Protein AF-A0A660XR73-F1 (afdb_monomer_lite)

Foldseek 3Di:
DDDDDDDDDDDDDPDDDAAAPPPPDPDPDDGDADADPPPRHGDDDPVNVLLVVLCVVCVVQVNNCLSDPANPPPDPLVPDLSCQAQWHWDFDPDDPDTDIDTGHHDDDD

Structure (mmCIF, N/CA/C/O backbone):
data_AF-A0A660XR73-F1
#
_entry.id   AF-A0A660XR73-F1
#
loop_
_atom_site.group_PDB
_atom_site.id
_atom_site.type_symbol
_atom_site.label_atom_id
_atom_site.label_alt_id
_atom_site.label_comp_id
_atom_site.label_asym_id
_atom_site.label_entity_id
_atom_site.label_seq_id
_atom_site.pdbx_PDB_ins_code
_atom_site.Cartn_x
_atom_site.Cartn_y
_atom_site.Cartn_z
_atom_site.occupancy
_atom_site.B_iso_or_equiv
_atom_site.auth_seq_id
_atom_site.auth_comp_id
_atom_site.auth_asym_id
_atom_site.auth_atom_id
_atom_site.pdbx_PDB_model_num
ATOM 1 N N . MET A 1 1 ? -14.813 12.853 -23.802 1.00 45.41 1 MET A N 1
ATOM 2 C CA . MET A 1 1 ? -15.690 12.664 -22.626 1.00 45.41 1 MET A CA 1
ATOM 3 C C . MET A 1 1 ? -15.226 11.376 -21.962 1.00 45.41 1 MET A C 1
ATOM 5 O O . MET A 1 1 ? -15.392 10.325 -22.561 1.00 45.41 1 MET A O 1
ATOM 9 N N . ALA A 1 2 ? -14.481 11.449 -20.856 1.00 53.88 2 ALA A N 1
ATOM 10 C CA . ALA A 1 2 ? -13.931 10.246 -20.229 1.00 53.88 2 ALA A CA 1
ATOM 11 C C . ALA A 1 2 ? -15.073 9.473 -19.553 1.00 53.88 2 ALA A C 1
ATOM 13 O O . ALA A 1 2 ? -15.713 9.990 -18.638 1.00 53.88 2 ALA A O 1
ATOM 14 N N . THR A 1 3 ? -15.369 8.270 -20.041 1.00 73.50 3 THR A N 1
ATOM 15 C CA . THR A 1 3 ? -16.429 7.413 -19.502 1.00 73.50 3 THR A CA 1
ATOM 16 C C . THR A 1 3 ? -15.988 6.874 -18.140 1.00 73.50 3 THR A C 1
ATOM 18 O O . THR A 1 3 ? -15.295 5.866 -18.055 1.00 73.50 3 THR A O 1
ATOM 21 N N . TYR A 1 4 ? -16.340 7.568 -17.057 1.00 75.00 4 TYR A N 1
ATOM 22 C CA . TYR A 1 4 ? -16.102 7.084 -15.698 1.00 75.00 4 TYR A CA 1
ATOM 23 C C . TYR A 1 4 ? -17.105 5.977 -15.354 1.00 75.00 4 TYR A C 1
ATOM 25 O O . TYR A 1 4 ? -18.317 6.194 -15.398 1.00 75.00 4 TYR A O 1
ATOM 33 N N . LYS A 1 5 ? -16.604 4.798 -14.972 1.00 82.62 5 LYS A N 1
ATOM 34 C CA . LYS A 1 5 ? -17.418 3.682 -14.478 1.00 82.62 5 LYS A CA 1
ATOM 35 C C . LYS A 1 5 ? -17.130 3.466 -12.995 1.00 82.62 5 LYS A C 1
ATOM 37 O O . LYS A 1 5 ? -16.034 3.064 -12.615 1.00 82.62 5 LYS A O 1
ATOM 42 N N . ARG A 1 6 ? -18.121 3.739 -12.142 1.00 85.38 6 ARG A N 1
ATOM 43 C CA . ARG A 1 6 ? -18.017 3.503 -10.695 1.00 85.38 6 ARG A CA 1
ATOM 44 C C . ARG A 1 6 ? -18.108 2.003 -10.416 1.00 85.38 6 ARG A C 1
ATOM 46 O O . ARG A 1 6 ? -19.132 1.394 -10.707 1.00 85.38 6 ARG A O 1
ATOM 53 N N . GLN A 1 7 ? -17.069 1.441 -9.810 1.00 86.31 7 GLN A N 1
ATOM 54 C CA . GLN A 1 7 ? -17.024 0.043 -9.374 1.00 86.31 7 GLN A CA 1
ATOM 55 C C . GLN A 1 7 ? -17.125 -0.027 -7.848 1.00 86.31 7 GLN A C 1
ATOM 57 O O . GLN A 1 7 ? -16.534 0.798 -7.150 1.00 86.31 7 GLN A O 1
ATOM 62 N N . HIS A 1 8 ? -17.910 -0.971 -7.325 1.00 90.25 8 HIS A N 1
ATOM 63 C CA . HIS A 1 8 ? -18.046 -1.211 -5.885 1.00 90.25 8 HIS A CA 1
ATOM 64 C C . HIS A 1 8 ? -17.598 -2.626 -5.584 1.00 90.25 8 HIS A C 1
ATOM 66 O O . HIS A 1 8 ? -18.052 -3.570 -6.224 1.00 90.25 8 HIS A O 1
ATOM 72 N N . TYR A 1 9 ? -16.753 -2.755 -4.572 1.00 89.94 9 TYR A N 1
ATOM 73 C CA . TYR A 1 9 ? -16.242 -4.035 -4.115 1.00 89.94 9 TYR A CA 1
ATOM 74 C C . TYR A 1 9 ? -16.567 -4.204 -2.638 1.00 89.94 9 TYR A C 1
ATOM 76 O O . TYR A 1 9 ? -16.426 -3.262 -1.855 1.00 89.94 9 TYR A O 1
ATOM 84 N N . LEU A 1 10 ? -16.978 -5.414 -2.268 1.00 93.94 10 LEU A N 1
ATOM 85 C CA . LEU A 1 10 ? -17.078 -5.846 -0.882 1.00 93.94 10 LEU A CA 1
ATOM 86 C C . LEU A 1 10 ? -15.899 -6.773 -0.598 1.00 93.94 10 LEU A C 1
ATOM 88 O O . LEU A 1 10 ? -15.754 -7.811 -1.238 1.00 93.94 10 LEU A O 1
ATOM 92 N N . LEU A 1 11 ? -15.056 -6.380 0.351 1.00 91.31 11 LEU A N 1
ATOM 93 C CA . LEU A 1 11 ? -13.913 -7.167 0.799 1.00 91.31 11 LEU A CA 1
ATOM 94 C C . LEU A 1 11 ? -14.231 -7.715 2.188 1.00 91.31 11 LEU A C 1
ATOM 96 O O . LEU A 1 11 ? -14.610 -6.955 3.080 1.00 91.31 11 LEU A O 1
ATOM 100 N N . MET A 1 12 ? -14.067 -9.022 2.364 1.0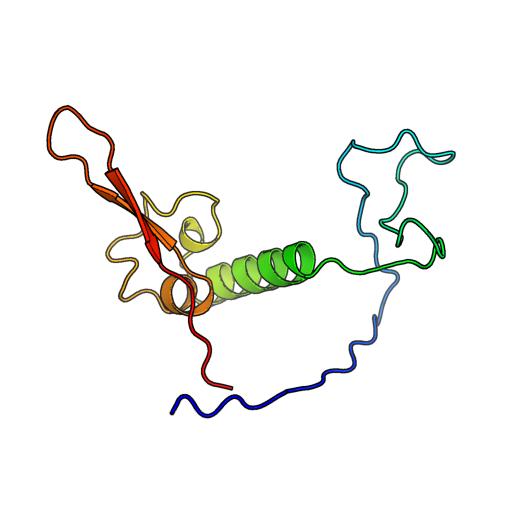0 94.38 12 MET A N 1
ATOM 101 C CA . MET A 1 12 ? -14.228 -9.700 3.646 1.00 94.38 12 MET A CA 1
ATOM 102 C C . MET A 1 12 ? -12.904 -10.352 4.019 1.00 94.38 12 MET A C 1
ATOM 104 O O . MET A 1 12 ? -12.293 -11.046 3.211 1.00 94.38 12 MET A O 1
ATOM 108 N N . THR A 1 13 ? -12.447 -10.103 5.238 1.00 93.12 13 THR A N 1
ATOM 109 C CA . THR A 1 13 ? -11.227 -10.708 5.765 1.00 93.12 13 THR A CA 1
ATOM 110 C C . THR A 1 13 ? -11.516 -12.145 6.189 1.00 93.12 13 THR A C 1
ATOM 112 O O . THR A 1 13 ? -12.444 -12.363 6.967 1.00 93.12 13 THR A O 1
ATOM 115 N N . THR A 1 14 ? -10.733 -13.107 5.701 1.00 95.62 14 THR A N 1
ATOM 116 C CA . THR A 1 14 ? -10.804 -14.515 6.135 1.00 95.62 14 THR A CA 1
ATOM 117 C C . THR A 1 14 ? -10.251 -14.694 7.543 1.00 95.62 14 THR A C 1
ATOM 119 O O . THR A 1 14 ? -10.813 -15.435 8.342 1.00 95.62 14 THR A O 1
ATOM 122 N N . ASP A 1 15 ? -9.195 -13.943 7.852 1.00 96.56 15 ASP A N 1
ATOM 123 C CA . ASP A 1 15 ? -8.462 -13.970 9.111 1.00 96.56 15 ASP A CA 1
ATOM 124 C C . ASP A 1 15 ? -8.427 -12.569 9.742 1.00 96.56 15 ASP A C 1
ATOM 126 O O . ASP A 1 15 ? -8.637 -11.568 9.044 1.00 96.56 15 ASP A O 1
ATOM 130 N N . PRO A 1 16 ? -8.153 -12.444 11.053 1.00 94.56 16 PRO A N 1
ATOM 131 C CA . PRO A 1 16 ? -8.032 -11.144 11.701 1.00 94.56 16 PRO A CA 1
ATOM 132 C C . PRO A 1 16 ? -6.993 -10.248 11.010 1.00 94.56 16 PRO A C 1
ATOM 134 O O . PRO A 1 16 ? -5.818 -10.595 10.908 1.00 94.56 16 PRO A O 1
ATOM 137 N N . VAL A 1 17 ? -7.417 -9.061 10.567 1.00 94.25 17 VAL A N 1
ATOM 138 C CA . VAL A 1 17 ? -6.539 -8.092 9.900 1.00 94.25 17 VAL A CA 1
ATOM 139 C C . VAL A 1 17 ? -5.970 -7.079 10.892 1.00 94.25 17 VAL A C 1
ATOM 141 O O . VAL A 1 17 ? -6.691 -6.504 11.711 1.00 94.25 17 VAL A O 1
ATOM 144 N N . HIS A 1 18 ? -4.670 -6.811 10.785 1.00 93.75 18 HIS A N 1
ATOM 145 C CA . HIS A 1 18 ? -3.987 -5.798 11.581 1.00 93.75 18 HIS A CA 1
ATOM 146 C C . HIS A 1 18 ? -3.371 -4.722 10.682 1.00 93.75 18 HIS A C 1
ATOM 148 O O . HIS A 1 18 ? -2.391 -4.971 9.986 1.00 93.75 18 HIS A O 1
ATOM 154 N N . ILE A 1 19 ? -3.922 -3.507 10.721 1.00 93.88 19 ILE A N 1
ATOM 155 C CA . ILE A 1 19 ? -3.356 -2.341 10.027 1.00 93.88 19 ILE A CA 1
ATOM 156 C C . ILE A 1 19 ? -2.998 -1.292 11.067 1.00 93.88 19 ILE A C 1
ATOM 158 O O . ILE A 1 19 ? -3.892 -0.690 11.662 1.00 93.88 19 ILE A O 1
ATOM 162 N N . GLY A 1 20 ? -1.701 -1.083 11.282 1.00 91.44 20 GLY A N 1
ATOM 163 C CA . GLY A 1 20 ? -1.176 -0.186 12.311 1.00 91.44 20 GLY A CA 1
ATOM 164 C C . GLY A 1 20 ? -1.349 1.302 11.992 1.00 91.44 20 GLY A C 1
ATOM 165 O O . GLY A 1 20 ? -1.401 1.709 10.833 1.00 91.44 20 GLY A O 1
ATOM 166 N N . THR A 1 21 ? -1.394 2.137 13.031 1.00 87.56 21 THR A N 1
ATOM 167 C CA . THR A 1 21 ? -1.577 3.602 12.935 1.00 87.56 21 THR A CA 1
ATOM 168 C C . THR A 1 21 ? -0.354 4.391 12.447 1.00 87.56 21 THR A C 1
ATOM 170 O O . THR A 1 21 ? -0.440 5.611 12.321 1.00 87.56 21 THR A O 1
ATOM 173 N N . GLY A 1 22 ? 0.767 3.724 12.147 1.00 78.94 22 GLY A N 1
ATOM 174 C CA . GLY A 1 22 ? 1.948 4.351 11.540 1.00 78.94 22 GLY A CA 1
ATOM 175 C C . GLY A 1 22 ? 2.694 5.326 12.457 1.00 78.94 22 GLY A C 1
ATOM 176 O O . GLY A 1 22 ? 3.051 6.414 12.023 1.00 78.94 22 GLY A O 1
ATOM 177 N N . GLY A 1 23 ? 2.887 4.975 13.735 1.00 70.69 23 GLY A N 1
ATOM 178 C CA . GLY A 1 23 ? 3.659 5.764 14.715 1.00 70.69 23 GLY A CA 1
ATOM 179 C C . GLY A 1 23 ? 3.004 7.074 15.175 1.00 70.69 23 GLY A C 1
ATOM 180 O O . GLY A 1 23 ? 3.479 7.712 16.106 1.00 70.69 23 GLY A O 1
ATOM 181 N N . TYR A 1 24 ? 1.891 7.469 14.557 1.00 63.09 24 TYR A N 1
ATOM 182 C CA . TYR A 1 24 ? 1.275 8.782 14.747 1.00 63.09 24 TYR A CA 1
ATOM 183 C C . TYR A 1 24 ? 0.400 8.891 16.007 1.00 63.09 24 TYR A C 1
ATOM 185 O O . TYR A 1 24 ? 0.027 9.983 16.428 1.00 63.09 24 TYR A O 1
ATOM 193 N N . ARG A 1 25 ? 0.021 7.760 16.613 1.00 63.53 25 ARG A N 1
ATOM 194 C CA . ARG A 1 25 ? -0.846 7.720 17.795 1.00 63.53 25 ARG A CA 1
ATOM 195 C C . ARG A 1 25 ? -0.211 6.879 18.891 1.00 63.53 25 ARG A C 1
ATOM 197 O O . ARG A 1 25 ? -0.107 5.665 18.744 1.00 63.53 25 ARG A O 1
ATOM 204 N N . LEU A 1 26 ? 0.102 7.521 20.018 1.00 67.69 26 LEU A N 1
ATOM 205 C CA . LEU A 1 26 ? 0.315 6.821 21.280 1.00 67.69 26 LEU A CA 1
ATOM 206 C C . LEU A 1 26 ? -1.045 6.271 21.729 1.00 67.69 26 LEU A C 1
ATOM 208 O O . LEU A 1 26 ? -1.917 6.998 22.212 1.00 67.69 26 LEU A O 1
ATOM 212 N N . GLY A 1 27 ? -1.284 5.005 21.405 1.00 67.81 27 GLY A N 1
ATOM 213 C CA . GLY A 1 27 ? -2.529 4.320 21.713 1.00 67.81 27 GLY A CA 1
ATOM 214 C C . GLY A 1 27 ? -2.607 3.926 23.184 1.00 67.81 27 GLY A C 1
ATOM 215 O O . GLY A 1 27 ? -1.611 3.870 23.891 1.00 67.81 27 GLY A O 1
ATOM 216 N N . ARG A 1 28 ? -3.814 3.565 23.634 1.00 75.00 28 ARG A N 1
ATOM 217 C CA . ARG A 1 28 ? -4.000 2.849 24.912 1.00 75.00 28 ARG A CA 1
ATOM 218 C C . ARG A 1 28 ? -3.394 1.438 24.903 1.00 75.00 28 ARG A C 1
ATOM 220 O O . ARG A 1 28 ? -3.337 0.801 25.944 1.00 75.00 28 ARG A O 1
ATOM 227 N N . VAL A 1 29 ? -3.059 0.939 23.718 1.00 82.31 29 VAL A N 1
ATOM 228 C CA . VAL A 1 29 ? -2.518 -0.392 23.444 1.00 82.31 29 VAL A CA 1
ATOM 229 C C . VAL A 1 29 ? -1.351 -0.191 22.487 1.00 82.31 29 VAL A C 1
ATOM 231 O O . VAL A 1 29 ? -1.470 0.659 21.597 1.00 82.31 29 VAL A O 1
ATOM 234 N N . ASP A 1 30 ? -0.282 -0.968 22.652 1.00 82.12 30 ASP A N 1
ATOM 235 C CA . ASP A 1 30 ? 0.986 -0.795 21.930 1.00 82.12 30 ASP A CA 1
ATOM 236 C C . ASP A 1 30 ? 0.781 -0.758 20.409 1.00 82.12 30 ASP A C 1
ATOM 238 O O . ASP A 1 30 ? 1.013 0.258 19.753 1.00 82.12 30 ASP A O 1
ATOM 242 N N . ASN A 1 31 ? 0.221 -1.833 19.850 1.00 86.38 31 ASN A N 1
ATOM 243 C CA . ASN A 1 31 ? -0.048 -1.951 18.419 1.00 86.38 31 ASN A CA 1
ATOM 244 C C . ASN A 1 31 ? -1.513 -1.621 18.127 1.00 86.38 31 ASN A C 1
ATOM 246 O O . ASN A 1 31 ? -2.366 -2.490 17.945 1.00 86.38 31 ASN A O 1
ATOM 250 N N . SER A 1 32 ? -1.829 -0.328 18.130 1.00 89.31 32 SER A N 1
ATOM 251 C CA . SER A 1 32 ? -3.170 0.151 17.786 1.00 89.31 32 SER A CA 1
ATOM 252 C C . SER A 1 32 ? -3.461 0.055 16.281 1.00 89.31 32 SER A C 1
ATOM 254 O O . SER A 1 32 ? -2.598 0.322 15.444 1.00 89.31 32 SER A O 1
ATOM 256 N N . ILE A 1 33 ? -4.712 -0.274 15.934 1.00 91.94 33 ILE A N 1
ATOM 257 C CA . ILE A 1 33 ? -5.181 -0.319 14.540 1.00 91.94 33 ILE A CA 1
ATOM 258 C C . ILE A 1 33 ? -5.705 1.035 14.045 1.00 91.94 33 ILE A C 1
ATOM 260 O O . ILE A 1 33 ? -6.238 1.833 14.827 1.00 91.94 33 ILE A O 1
ATOM 264 N N . VAL A 1 34 ? -5.620 1.277 12.734 1.00 92.31 34 VAL A N 1
ATOM 265 C CA . VAL A 1 34 ? -6.179 2.470 12.084 1.00 92.31 34 VAL A CA 1
ATOM 266 C C . VAL A 1 34 ? -7.693 2.510 12.250 1.00 92.31 34 VAL A C 1
ATOM 268 O O . VAL A 1 34 ? -8.414 1.555 11.964 1.00 92.31 34 VAL A O 1
ATOM 271 N N . ARG A 1 35 ? -8.183 3.670 12.682 1.00 91.44 35 ARG A N 1
ATOM 272 C CA . ARG A 1 35 ? -9.605 3.960 12.856 1.00 91.44 35 ARG A CA 1
ATOM 273 C C . ARG A 1 35 ? -9.939 5.303 12.234 1.00 91.44 35 ARG A C 1
ATOM 275 O O . ARG A 1 35 ? -9.089 6.195 12.166 1.00 91.44 35 ARG A O 1
ATOM 282 N N . GLU A 1 36 ? -11.170 5.449 11.777 1.00 91.94 36 GLU A N 1
ATOM 283 C CA . GLU A 1 36 ? -11.698 6.753 11.392 1.00 91.94 36 GLU A CA 1
ATOM 284 C C . GLU A 1 36 ? -11.762 7.662 12.646 1.00 91.94 36 GLU A C 1
ATOM 286 O O . GLU A 1 36 ? -12.184 7.199 13.711 1.00 91.94 36 GLU A O 1
ATOM 291 N N . PRO A 1 37 ? -11.232 8.902 12.589 1.00 87.69 37 PRO A N 1
ATOM 292 C CA . PRO A 1 37 ? -11.045 9.739 13.774 1.00 87.69 37 PRO A CA 1
ATOM 293 C C . PRO A 1 37 ? -12.335 10.135 14.506 1.00 87.69 37 PRO A C 1
ATOM 295 O O . PRO A 1 37 ? -12.272 10.245 15.730 1.00 87.69 37 PRO A O 1
ATOM 298 N N . GLY A 1 38 ? -13.469 10.323 13.821 1.00 91.81 38 GLY A N 1
ATOM 299 C CA . GLY A 1 38 ? -14.731 10.723 14.460 1.00 91.81 38 GLY A CA 1
ATOM 300 C C . GLY A 1 38 ? -15.508 9.557 15.085 1.00 91.81 38 GLY A C 1
ATOM 301 O O . GLY A 1 38 ? -15.902 9.592 16.248 1.00 91.81 38 GLY A O 1
ATOM 302 N N . THR A 1 39 ? -15.696 8.490 14.320 1.00 94.81 39 THR A N 1
ATOM 303 C CA . THR A 1 39 ? -16.514 7.311 14.646 1.00 94.81 39 THR A CA 1
ATOM 304 C C . THR A 1 39 ? -15.747 6.240 15.413 1.00 94.81 39 THR A C 1
ATOM 306 O O . THR A 1 39 ? -16.356 5.381 16.047 1.00 94.81 39 THR A O 1
ATOM 309 N N . ARG A 1 40 ? -14.407 6.265 15.374 1.00 89.56 40 ARG A N 1
ATOM 310 C CA . ARG A 1 40 ? -13.517 5.239 15.949 1.00 89.56 40 ARG A CA 1
ATOM 311 C C . ARG A 1 40 ? -13.713 3.836 15.352 1.00 89.56 40 ARG A C 1
ATOM 313 O O . ARG A 1 40 ? -13.197 2.862 15.911 1.00 89.56 40 ARG A O 1
ATOM 320 N N . ILE A 1 41 ? -14.387 3.718 14.209 1.00 94.69 41 ILE A N 1
ATOM 321 C CA . ILE A 1 41 ? -14.567 2.451 13.488 1.00 94.69 41 ILE A CA 1
ATOM 322 C C . ILE A 1 41 ? -13.249 2.076 12.785 1.00 94.69 41 ILE A C 1
ATOM 324 O O . ILE A 1 41 ? -12.603 2.961 12.210 1.00 94.69 41 ILE A O 1
ATOM 328 N N . PRO A 1 42 ? -12.806 0.802 12.840 1.00 92.81 42 PRO A N 1
ATOM 329 C CA . PRO A 1 42 ? -11.647 0.336 12.082 1.00 92.81 42 PRO A CA 1
ATOM 330 C C . PRO A 1 42 ? -11.803 0.611 10.587 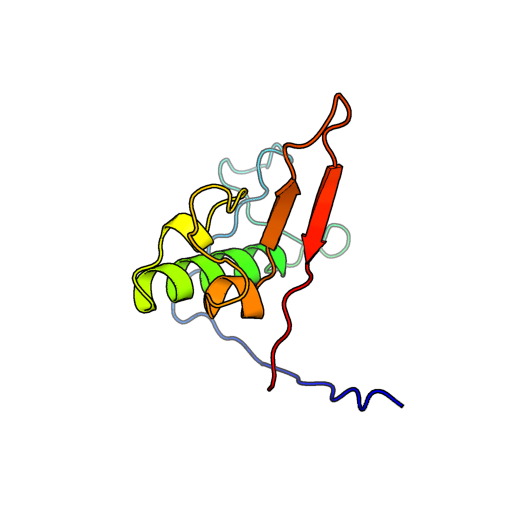1.00 92.81 42 PRO A C 1
ATOM 332 O O . PRO A 1 42 ? -12.867 0.375 10.020 1.00 92.81 42 PRO A O 1
ATOM 335 N N . LYS A 1 43 ? -10.739 1.092 9.941 1.00 92.94 43 LYS A N 1
ATOM 336 C CA . LYS A 1 43 ? -10.731 1.311 8.489 1.00 92.94 43 LYS A CA 1
ATOM 337 C C . LYS A 1 43 ? -9.479 0.731 7.854 1.00 92.94 43 LYS A C 1
ATOM 339 O O . LYS A 1 43 ? -8.410 0.748 8.459 1.00 92.94 43 LYS A O 1
ATOM 344 N N . ILE A 1 44 ? -9.618 0.298 6.606 1.00 94.00 44 ILE A N 1
ATOM 345 C CA . ILE A 1 44 ? -8.509 -0.098 5.739 1.00 94.00 44 ILE A CA 1
ATOM 346 C C . ILE A 1 44 ? -8.183 1.097 4.833 1.00 94.00 44 ILE A C 1
ATOM 348 O O . ILE A 1 44 ? -9.014 1.465 4.002 1.00 94.00 44 ILE A O 1
ATOM 352 N N . PRO A 1 45 ? -7.022 1.757 4.992 1.00 93.44 45 PRO A N 1
ATOM 353 C CA . PRO A 1 45 ? -6.620 2.834 4.098 1.00 93.44 45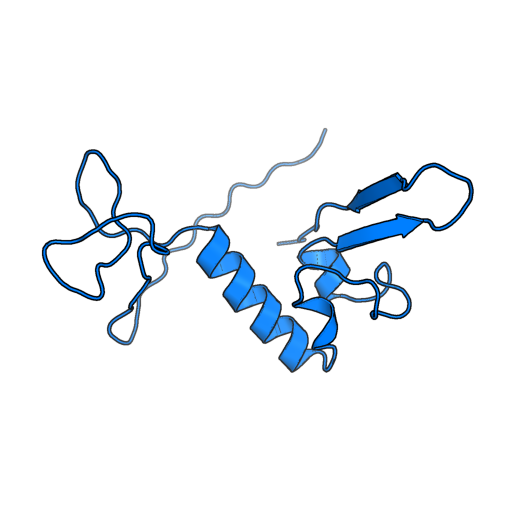 PRO A CA 1
ATOM 354 C C . PRO A 1 45 ? -6.415 2.325 2.669 1.00 93.44 45 PRO A C 1
ATOM 356 O O . PRO A 1 45 ? -5.820 1.268 2.458 1.00 93.44 45 PRO A O 1
ATOM 359 N N . GLY A 1 46 ? -6.822 3.124 1.679 1.00 92.12 46 GLY A N 1
ATOM 360 C CA . GLY A 1 46 ? -6.569 2.812 0.269 1.00 92.12 46 GLY A CA 1
ATOM 361 C C . GLY A 1 46 ? -5.077 2.685 -0.051 1.00 92.12 46 GLY A C 1
ATOM 362 O O . GLY A 1 46 ? -4.699 1.868 -0.879 1.00 92.12 46 GLY A O 1
ATOM 363 N N . THR A 1 47 ? -4.216 3.415 0.664 1.00 91.88 47 THR A N 1
ATOM 364 C CA . THR A 1 47 ? -2.754 3.313 0.540 1.00 91.88 47 THR A CA 1
ATOM 365 C C . THR A 1 47 ? -2.215 1.958 0.995 1.00 91.88 47 THR A C 1
ATOM 367 O O . THR A 1 47 ? -1.320 1.420 0.349 1.00 91.88 47 THR A O 1
ATOM 370 N N . SER A 1 48 ? -2.779 1.370 2.056 1.00 93.31 48 SER A N 1
ATOM 371 C CA . SER A 1 48 ? -2.410 0.026 2.518 1.00 93.31 48 SER A CA 1
ATOM 372 C C . SER A 1 48 ? -2.789 -1.032 1.484 1.00 93.31 48 SER A C 1
ATOM 374 O O . SER A 1 48 ? -1.978 -1.898 1.168 1.00 93.31 48 SER A O 1
ATOM 376 N N . LEU A 1 49 ? -3.994 -0.924 0.914 1.00 92.62 49 LEU A N 1
ATOM 377 C CA . LEU A 1 49 ? -4.461 -1.835 -0.132 1.00 92.62 49 LEU A CA 1
ATOM 378 C C . LEU A 1 49 ? -3.636 -1.687 -1.418 1.00 92.62 49 LEU A C 1
ATOM 380 O O . LEU A 1 49 ? -3.200 -2.681 -1.989 1.00 92.62 49 LEU A O 1
ATOM 384 N N . HIS A 1 50 ? -3.369 -0.447 -1.835 1.00 92.44 50 HIS A N 1
ATOM 385 C CA . HIS A 1 50 ? -2.556 -0.137 -3.008 1.00 92.44 50 HIS A CA 1
ATOM 386 C C . HIS A 1 50 ? -1.132 -0.689 -2.873 1.00 92.44 50 HIS A C 1
ATOM 388 O O . HIS A 1 50 ? -0.648 -1.344 -3.790 1.00 92.44 50 HIS A O 1
ATOM 394 N N . GLY A 1 51 ? -0.474 -0.477 -1.728 1.00 92.75 51 GLY A N 1
ATOM 395 C CA . GLY A 1 51 ?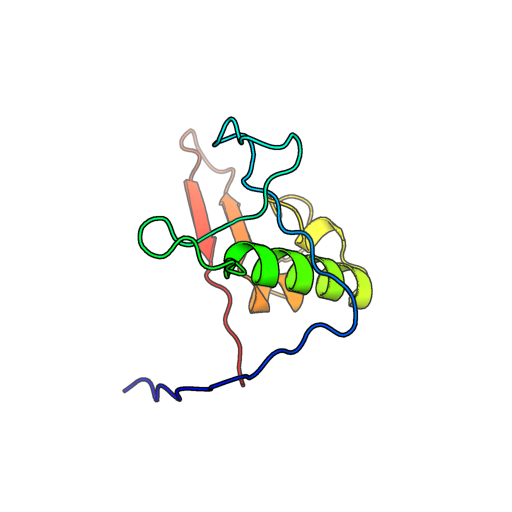 0.877 -0.985 -1.483 1.00 92.75 51 GLY A CA 1
ATOM 396 C C . GLY A 1 51 ? 0.940 -2.512 -1.468 1.00 92.75 51 GLY A C 1
ATOM 397 O O . GLY A 1 51 ? 1.796 -3.091 -2.130 1.00 92.75 51 GLY A O 1
ATOM 398 N N . ALA A 1 52 ? 0.004 -3.171 -0.778 1.00 94.25 52 ALA A N 1
ATOM 399 C CA . ALA A 1 52 ? -0.055 -4.632 -0.740 1.00 94.25 52 ALA A CA 1
ATOM 400 C C . ALA A 1 52 ? -0.290 -5.236 -2.136 1.00 94.25 52 ALA A C 1
ATOM 402 O O . ALA A 1 52 ? 0.429 -6.151 -2.539 1.00 94.25 52 ALA A O 1
ATOM 403 N N . ALA A 1 53 ? -1.242 -4.687 -2.899 1.00 94.00 53 ALA A N 1
ATOM 404 C CA . ALA A 1 53 ? -1.522 -5.128 -4.264 1.00 94.00 53 ALA A CA 1
ATOM 405 C C . ALA A 1 53 ? -0.323 -4.908 -5.199 1.00 94.00 53 ALA A C 1
ATOM 407 O O . ALA A 1 53 ? 0.014 -5.795 -5.983 1.00 94.00 53 ALA A O 1
ATOM 408 N N . ARG A 1 54 ? 0.355 -3.759 -5.085 1.00 94.50 54 ARG A N 1
ATOM 409 C CA . ARG A 1 54 ? 1.550 -3.436 -5.872 1.00 94.50 54 ARG A CA 1
ATOM 410 C C . ARG A 1 54 ? 2.694 -4.402 -5.596 1.00 94.50 54 ARG A C 1
ATOM 412 O O . ARG A 1 54 ? 3.287 -4.911 -6.541 1.00 94.50 54 ARG A O 1
ATOM 419 N N . SER A 1 55 ? 2.989 -4.667 -4.326 1.00 95.12 55 SER A N 1
ATOM 420 C CA . SER A 1 55 ? 4.054 -5.595 -3.932 1.00 95.12 55 SER A CA 1
ATOM 421 C C . SER A 1 55 ? 3.771 -7.016 -4.406 1.00 95.12 55 SER A C 1
ATOM 423 O O . SER A 1 55 ? 4.663 -7.670 -4.939 1.00 95.12 55 SER A O 1
ATOM 425 N N . TYR A 1 56 ? 2.523 -7.473 -4.275 1.00 95.62 56 TYR A N 1
ATOM 426 C CA . TYR A 1 56 ? 2.121 -8.783 -4.777 1.00 95.62 56 TYR A CA 1
ATOM 427 C C . TYR A 1 56 ? 2.265 -8.878 -6.302 1.00 95.62 56 TYR A C 1
ATOM 429 O O . TYR A 1 56 ? 2.861 -9.827 -6.805 1.00 95.62 56 TYR A O 1
ATOM 437 N N . ALA A 1 57 ? 1.793 -7.870 -7.043 1.00 95.00 57 ALA A N 1
ATOM 438 C CA . ALA A 1 57 ? 1.944 -7.824 -8.494 1.00 95.00 57 ALA A CA 1
ATOM 439 C C . ALA A 1 57 ? 3.424 -7.792 -8.913 1.00 95.00 57 ALA A C 1
ATOM 441 O O . ALA A 1 57 ? 3.826 -8.548 -9.787 1.00 95.00 57 ALA A O 1
ATOM 442 N N . ALA A 1 58 ? 4.253 -6.975 -8.262 1.00 94.62 58 ALA A N 1
ATOM 443 C CA . ALA A 1 58 ? 5.694 -6.919 -8.512 1.00 94.62 58 ALA A CA 1
ATOM 444 C C . ALA A 1 58 ? 6.380 -8.276 -8.317 1.00 94.62 58 ALA A C 1
ATOM 446 O O . ALA A 1 58 ? 7.261 -8.625 -9.098 1.00 94.62 58 ALA A O 1
ATOM 447 N N . GLN A 1 59 ? 5.962 -9.044 -7.310 1.00 95.38 59 GLN A N 1
ATOM 448 C CA . GLN A 1 59 ? 6.474 -10.390 -7.083 1.00 95.38 59 GLN A CA 1
ATOM 449 C C . GLN A 1 59 ? 5.988 -11.377 -8.152 1.00 95.38 59 GLN A C 1
ATOM 451 O O . GLN A 1 59 ? 6.780 -12.178 -8.635 1.00 95.38 59 GLN A O 1
ATOM 456 N N . LEU A 1 60 ? 4.716 -11.292 -8.551 1.00 95.25 60 LEU A N 1
ATOM 457 C CA . LEU A 1 60 ? 4.130 -12.146 -9.587 1.00 95.25 60 LEU A CA 1
ATOM 458 C C . LEU A 1 60 ? 4.755 -11.917 -10.973 1.00 95.25 60 LEU A C 1
ATOM 460 O O . LEU A 1 60 ? 4.960 -12.872 -11.710 1.00 95.25 60 LEU A O 1
ATOM 464 N N . TYR A 1 61 ? 5.052 -10.663 -11.321 1.00 92.44 61 TYR A N 1
ATOM 465 C CA . TYR A 1 61 ? 5.686 -10.286 -12.590 1.00 92.44 61 TYR A CA 1
ATOM 466 C C . TYR A 1 61 ? 7.222 -10.323 -12.536 1.00 92.44 61 TYR A C 1
ATOM 468 O O . TYR A 1 61 ? 7.862 -9.861 -13.473 1.00 92.44 61 TYR A O 1
ATOM 476 N N . GLU A 1 62 ? 7.815 -10.839 -11.452 1.00 93.06 62 GLU A N 1
ATOM 477 C CA . GLU A 1 62 ? 9.271 -10.958 -11.270 1.00 93.06 62 GLU A CA 1
ATOM 478 C C . GLU A 1 62 ? 10.032 -9.620 -11.380 1.00 93.06 62 GLU A C 1
ATOM 480 O O . GLU A 1 62 ? 11.216 -9.570 -11.706 1.00 93.06 62 GLU A O 1
ATOM 485 N N . THR A 1 63 ? 9.370 -8.507 -11.044 1.00 91.31 63 THR A N 1
ATOM 486 C CA . THR A 1 63 ? 9.957 -7.158 -11.041 1.00 91.31 63 THR A CA 1
ATOM 487 C C . THR A 1 63 ? 9.847 -6.509 -9.656 1.00 91.31 63 THR A C 1
ATOM 489 O O . THR A 1 63 ? 9.107 -5.533 -9.490 1.00 91.31 63 THR A O 1
ATOM 492 N N . PRO A 1 64 ? 10.565 -7.014 -8.632 1.00 90.06 64 PRO A N 1
ATOM 493 C CA . PRO A 1 64 ? 10.443 -6.534 -7.249 1.00 90.06 64 PRO A CA 1
ATOM 494 C C . PRO A 1 64 ? 10.802 -5.049 -7.092 1.00 90.06 64 PRO A C 1
ATOM 496 O O . PRO A 1 64 ? 10.269 -4.352 -6.231 1.00 90.06 64 PRO A O 1
ATOM 499 N N . GLU A 1 65 ? 11.660 -4.535 -7.970 1.00 90.00 65 GLU A N 1
ATOM 500 C CA . GLU A 1 65 ? 12.093 -3.136 -8.014 1.00 90.00 65 GLU A CA 1
ATOM 501 C C . GLU A 1 65 ? 10.932 -2.162 -8.280 1.00 90.00 65 GLU A C 1
ATOM 503 O O . GLU A 1 65 ? 10.970 -1.016 -7.834 1.00 90.00 65 GLU A O 1
ATOM 508 N N . ALA A 1 66 ? 9.859 -2.622 -8.934 1.00 89.88 66 ALA A N 1
ATOM 509 C CA . ALA A 1 66 ? 8.677 -1.813 -9.231 1.00 89.88 66 ALA A CA 1
ATOM 510 C C . ALA A 1 66 ? 7.781 -1.546 -8.003 1.00 89.88 66 ALA A C 1
ATOM 512 O O . ALA A 1 66 ? 6.906 -0.674 -8.065 1.00 89.88 66 ALA A O 1
ATOM 513 N N . ALA A 1 67 ? 7.978 -2.268 -6.892 1.00 89.75 67 ALA A N 1
ATOM 514 C CA . ALA A 1 67 ? 7.225 -2.085 -5.646 1.00 89.75 67 ALA A CA 1
ATOM 515 C C . ALA A 1 67 ? 7.783 -0.974 -4.740 1.00 89.75 67 ALA A C 1
ATOM 517 O O . ALA A 1 67 ? 7.099 -0.538 -3.813 1.00 89.75 67 ALA A O 1
ATOM 518 N N . GLY A 1 68 ? 9.019 -0.528 -4.985 1.00 84.81 68 GLY A N 1
ATOM 519 C CA . GLY A 1 68 ? 9.696 0.475 -4.166 1.00 84.81 68 GLY A CA 1
ATOM 520 C C . GLY A 1 68 ? 9.088 1.876 -4.276 1.00 84.81 68 GLY A C 1
ATOM 521 O O . GLY A 1 68 ? 8.292 2.165 -5.168 1.00 84.81 68 GLY A O 1
ATOM 522 N N . GLN A 1 69 ? 9.499 2.773 -3.371 1.00 80.31 69 GLN A N 1
ATOM 523 C CA . GLN A 1 69 ? 9.124 4.194 -3.425 1.00 80.31 69 GLN A CA 1
ATOM 524 C C . GLN A 1 69 ? 9.704 4.900 -4.655 1.00 80.31 69 GLN A C 1
ATOM 526 O O . GLN A 1 69 ? 9.053 5.778 -5.217 1.00 80.31 69 GLN A O 1
ATOM 531 N N . SER A 1 70 ? 10.907 4.505 -5.079 1.00 79.94 70 SER A N 1
ATOM 532 C CA . SER A 1 70 ? 11.509 4.960 -6.325 1.00 79.94 70 SER A CA 1
ATOM 533 C C . SER A 1 70 ? 11.679 3.805 -7.302 1.00 79.94 70 SER A C 1
ATOM 535 O O . SER A 1 70 ? 11.949 2.671 -6.907 1.00 79.94 70 SER A O 1
ATOM 537 N N . GLN A 1 71 ? 11.498 4.103 -8.587 1.00 83.31 71 GLN A N 1
ATOM 538 C CA . GLN A 1 71 ? 11.602 3.135 -9.680 1.00 83.31 71 GLN A CA 1
ATOM 539 C C . GLN A 1 71 ? 12.875 3.369 -10.505 1.00 83.31 71 GLN A C 1
ATOM 541 O O . GLN A 1 71 ? 12.925 3.027 -11.679 1.00 83.31 71 GLN A O 1
ATOM 546 N N . ASP A 1 72 ? 13.920 3.930 -9.882 1.00 81.06 72 ASP A N 1
ATOM 547 C CA . ASP A 1 72 ? 15.177 4.292 -10.557 1.00 81.06 72 ASP A CA 1
ATOM 548 C C . ASP A 1 72 ? 15.914 3.062 -11.127 1.00 81.06 72 ASP A C 1
ATOM 550 O O . ASP A 1 72 ? 16.708 3.184 -12.054 1.00 81.06 72 ASP A O 1
ATOM 554 N N . LYS A 1 73 ? 15.649 1.874 -10.565 1.00 83.31 73 LYS A N 1
ATOM 555 C CA . LYS A 1 73 ? 16.270 0.600 -10.962 1.00 83.31 73 LYS A CA 1
ATOM 556 C C . LYS A 1 73 ? 15.494 -0.153 -12.044 1.00 83.31 73 LYS A C 1
ATOM 558 O O . LYS A 1 73 ? 16.045 -1.057 -12.657 1.00 83.31 73 LYS A O 1
ATOM 563 N N . VAL A 1 74 ? 14.243 0.232 -12.307 1.00 84.62 74 VAL A N 1
ATOM 564 C CA . VAL A 1 74 ? 13.400 -0.455 -13.288 1.00 84.62 74 VAL A CA 1
ATOM 565 C C . VAL A 1 74 ? 13.825 -0.033 -14.693 1.00 84.62 74 VAL A C 1
ATOM 567 O O . VAL A 1 74 ? 13.633 1.117 -15.088 1.00 84.62 74 VAL A O 1
ATOM 570 N N . ALA A 1 75 ? 14.372 -0.970 -15.468 1.00 76.88 75 ALA A N 1
ATOM 571 C CA . ALA A 1 75 ? 14.654 -0.753 -16.882 1.00 76.88 75 ALA A CA 1
ATOM 572 C C . ALA A 1 75 ? 13.325 -0.598 -17.648 1.00 76.88 75 ALA A C 1
ATOM 574 O O . ALA A 1 75 ? 12.534 -1.534 -17.713 1.00 76.88 75 ALA A O 1
ATOM 575 N N . ASN A 1 76 ? 13.073 0.592 -18.200 1.00 84.19 76 ASN A N 1
ATOM 576 C CA . ASN A 1 76 ? 11.849 0.962 -18.933 1.00 84.19 76 ASN A CA 1
ATOM 577 C C . ASN A 1 76 ? 10.551 0.819 -18.104 1.00 84.19 76 ASN A C 1
ATOM 579 O O . ASN A 1 76 ? 9.737 -0.080 -18.345 1.00 84.19 76 ASN A O 1
ATOM 583 N N . PRO A 1 77 ? 10.309 1.714 -17.124 1.00 85.81 77 PRO A N 1
ATOM 584 C CA . PRO A 1 77 ? 9.111 1.663 -16.281 1.00 85.81 77 PRO A CA 1
ATOM 585 C C . PRO A 1 77 ? 7.802 1.833 -17.070 1.00 85.81 77 PRO A C 1
ATOM 587 O O . PRO A 1 77 ? 6.751 1.401 -16.614 1.00 85.81 77 PRO A O 1
ATOM 590 N N . ASP A 1 78 ? 7.860 2.421 -18.260 1.00 84.81 78 ASP A N 1
ATOM 591 C CA . ASP A 1 78 ? 6.760 2.571 -19.211 1.00 84.81 78 ASP A CA 1
ATOM 592 C C . ASP A 1 78 ? 6.274 1.240 -19.811 1.00 84.81 78 ASP A C 1
ATOM 594 O O . ASP A 1 78 ? 5.095 1.115 -20.135 1.00 84.81 78 ASP A O 1
ATOM 598 N N . GLN A 1 79 ? 7.150 0.237 -19.919 1.00 87.56 79 GLN A N 1
ATOM 599 C CA . GLN A 1 79 ? 6.806 -1.095 -20.437 1.00 87.56 79 GLN A CA 1
ATOM 600 C C . GLN A 1 79 ? 6.486 -2.099 -19.324 1.00 87.56 79 GLN A C 1
ATOM 602 O O . GLN A 1 79 ? 5.951 -3.176 -19.588 1.00 87.56 79 GLN A O 1
ATOM 607 N N . ASN A 1 80 ? 6.800 -1.763 -18.072 1.00 90.25 80 ASN A N 1
ATOM 608 C CA . ASN A 1 80 ? 6.530 -2.631 -16.938 1.00 90.25 80 ASN A CA 1
ATOM 609 C C . ASN A 1 80 ? 5.029 -2.575 -16.565 1.00 90.25 80 ASN A C 1
ATOM 611 O O . ASN A 1 80 ? 4.527 -1.499 -16.219 1.00 90.25 80 ASN A O 1
ATOM 615 N N . PRO A 1 81 ? 4.307 -3.714 -16.552 1.00 91.12 81 PRO A N 1
ATOM 616 C CA . PRO A 1 81 ? 2.867 -3.734 -16.284 1.00 91.12 81 PRO A CA 1
ATOM 617 C C . PRO A 1 81 ? 2.513 -3.236 -14.876 1.00 91.12 81 PRO A C 1
ATOM 619 O O . PRO A 1 81 ? 1.471 -2.609 -14.683 1.00 91.12 81 PRO A O 1
ATOM 622 N N . VAL A 1 82 ? 3.382 -3.450 -13.888 1.00 92.38 82 VAL A N 1
ATOM 623 C CA . VAL A 1 82 ? 3.192 -2.976 -12.511 1.00 92.38 82 VAL A CA 1
ATOM 624 C C . VAL A 1 82 ? 3.364 -1.460 -12.443 1.00 92.38 82 VAL A C 1
ATOM 626 O O . VAL A 1 82 ? 2.510 -0.771 -11.889 1.00 92.38 82 VAL A O 1
ATOM 629 N N . CYS A 1 83 ? 4.411 -0.907 -13.053 1.00 91.88 83 CYS A N 1
ATOM 630 C CA . CYS A 1 83 ? 4.608 0.546 -13.112 1.00 91.88 83 CYS A CA 1
ATOM 631 C C . CYS A 1 83 ? 3.492 1.248 -13.898 1.00 91.88 83 CYS A C 1
ATOM 633 O O . CYS A 1 83 ? 3.014 2.294 -13.462 1.00 91.88 83 CYS A O 1
ATOM 635 N N . TYR A 1 84 ? 3.021 0.657 -14.997 1.00 90.69 84 TYR A N 1
ATOM 636 C CA . TYR A 1 84 ? 1.876 1.162 -15.757 1.00 90.69 84 TYR A CA 1
ATOM 637 C C . TYR A 1 84 ? 0.584 1.186 -14.923 1.00 90.69 84 TYR A C 1
ATOM 639 O O . TYR A 1 84 ? -0.161 2.165 -14.946 1.00 90.69 84 TYR A O 1
ATOM 647 N N . THR A 1 85 ? 0.339 0.137 -14.135 1.00 91.00 85 THR A N 1
ATOM 648 C CA . THR A 1 85 ? -0.894 -0.016 -13.344 1.00 91.00 85 THR A CA 1
ATOM 649 C C . THR A 1 85 ? -0.897 0.857 -12.086 1.00 91.00 85 THR A C 1
ATOM 651 O O . THR A 1 85 ? -1.903 1.487 -11.761 1.00 91.00 85 THR A O 1
ATOM 654 N N . PHE A 1 86 ? 0.226 0.914 -11.363 1.00 91.62 86 PHE A N 1
ATOM 655 C CA . PHE A 1 86 ? 0.334 1.581 -10.057 1.00 91.62 86 PHE A CA 1
ATOM 656 C C . PHE A 1 86 ? 0.987 2.972 -10.120 1.00 91.62 86 PHE A C 1
ATOM 658 O O . PHE A 1 86 ? 0.951 3.709 -9.134 1.00 91.62 86 PHE A O 1
ATOM 665 N N . GLY A 1 87 ? 1.552 3.353 -11.266 1.00 91.44 87 GLY A N 1
ATOM 666 C CA . GLY A 1 87 ? 2.254 4.619 -11.474 1.00 91.44 87 GLY A CA 1
ATOM 667 C C . GLY A 1 87 ? 3.716 4.570 -11.040 1.00 91.44 87 GLY A C 1
ATOM 668 O O . GLY A 1 87 ? 4.127 3.728 -10.236 1.00 91.44 87 GLY A O 1
ATOM 669 N N . TYR A 1 88 ? 4.523 5.486 -11.563 1.00 91.00 88 TYR A N 1
ATOM 670 C CA . TYR A 1 88 ? 5.959 5.557 -11.289 1.00 91.00 88 TYR A CA 1
ATOM 671 C C . TYR A 1 88 ? 6.467 6.996 -11.360 1.00 91.00 88 TYR A C 1
ATOM 673 O O . TYR A 1 88 ? 5.840 7.874 -11.956 1.00 91.00 88 TYR A O 1
ATOM 681 N N . ILE A 1 89 ? 7.623 7.242 -10.752 1.00 88.25 89 ILE A N 1
ATOM 682 C CA . ILE A 1 89 ? 8.310 8.531 -10.808 1.00 88.25 89 ILE A CA 1
ATOM 683 C C . ILE A 1 89 ? 9.555 8.365 -11.673 1.00 88.25 89 ILE A C 1
ATOM 685 O O . ILE A 1 89 ? 10.393 7.507 -11.404 1.00 88.25 89 ILE A O 1
ATOM 689 N N . LYS A 1 90 ? 9.686 9.202 -12.704 1.00 84.31 90 LYS A N 1
ATOM 690 C CA . LYS A 1 90 ? 10.877 9.280 -13.552 1.00 84.31 90 LYS A CA 1
ATOM 691 C C . LYS A 1 90 ? 11.671 10.526 -13.183 1.00 84.31 90 LYS A C 1
ATOM 693 O O . LYS A 1 90 ? 11.187 11.645 -13.359 1.00 84.31 90 LYS A O 1
ATOM 698 N N . ARG A 1 91 ? 12.887 10.337 -12.679 1.00 80.38 91 ARG A N 1
ATOM 699 C CA . ARG A 1 91 ? 13.847 11.427 -12.475 1.00 80.38 91 ARG A CA 1
ATOM 700 C C . ARG A 1 91 ? 14.713 11.546 -13.723 1.00 80.38 91 ARG A C 1
ATOM 702 O O . ARG A 1 91 ? 15.367 10.579 -14.102 1.00 80.38 91 ARG A O 1
ATOM 709 N N . ASN A 1 92 ? 14.699 12.704 -14.376 1.00 69.19 92 ASN A N 1
ATOM 710 C CA . ASN A 1 92 ? 15.614 12.975 -15.483 1.00 69.19 92 ASN A CA 1
ATOM 711 C C . ASN A 1 92 ? 16.876 13.634 -14.914 1.00 69.19 92 ASN A C 1
ATOM 713 O O . ASN A 1 92 ? 16.811 14.757 -14.421 1.00 69.19 92 ASN A O 1
AT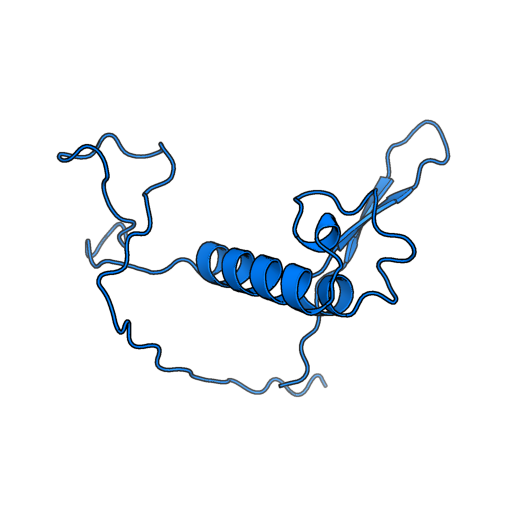OM 717 N N . GLN A 1 93 ? 18.017 12.948 -14.988 1.00 58.34 93 GLN A N 1
ATOM 718 C CA . GLN A 1 93 ? 19.326 13.544 -14.709 1.00 58.34 93 GLN A CA 1
ATOM 719 C C . GLN A 1 93 ? 19.819 14.254 -15.975 1.00 58.34 93 GLN A C 1
ATOM 721 O O . GLN A 1 93 ? 20.436 13.641 -16.842 1.00 58.34 93 GLN A O 1
ATOM 726 N N . GLY A 1 94 ? 19.488 15.536 -16.123 1.00 49.12 94 GLY A N 1
ATOM 727 C CA . GLY A 1 94 ? 19.937 16.354 -17.249 1.00 49.12 94 GLY A CA 1
ATOM 728 C C . GLY A 1 94 ? 19.880 17.843 -16.919 1.00 49.12 94 GLY A C 1
ATOM 729 O O . GLY A 1 94 ? 18.826 18.455 -17.072 1.00 49.12 94 GLY A O 1
ATOM 730 N N . GLY A 1 95 ? 21.022 18.401 -16.499 1.00 48.78 95 GLY A N 1
ATOM 731 C CA . GLY A 1 95 ? 21.199 19.803 -16.086 1.00 48.78 95 GLY A CA 1
ATOM 732 C C . GLY A 1 95 ? 20.954 20.040 -14.590 1.00 48.78 95 GLY A C 1
ATOM 733 O O . GLY A 1 95 ? 20.302 19.222 -13.951 1.00 48.78 95 GLY A O 1
ATOM 734 N N . ASP A 1 96 ? 21.473 21.151 -14.051 1.00 55.25 96 ASP A N 1
ATOM 735 C CA . ASP A 1 96 ? 21.523 21.547 -12.621 1.00 55.25 96 ASP A CA 1
ATOM 736 C C . ASP A 1 96 ? 20.162 21.626 -11.871 1.00 55.25 96 ASP A C 1
ATOM 738 O O . ASP A 1 96 ? 20.100 22.057 -10.721 1.00 55.25 96 ASP A O 1
ATOM 742 N N . GLU A 1 97 ? 19.062 21.178 -12.483 1.00 59.06 97 GLU A N 1
ATOM 743 C CA . GLU A 1 97 ? 17.728 21.077 -11.888 1.00 59.06 97 GLU A CA 1
ATOM 744 C C . GLU A 1 97 ? 17.237 19.617 -11.905 1.00 59.06 97 GLU A C 1
ATOM 746 O O . GLU A 1 97 ? 16.899 19.069 -12.957 1.00 59.06 97 GLU A O 1
ATOM 751 N N . GLU A 1 98 ? 17.116 18.990 -10.729 1.00 62.12 98 GLU A N 1
ATOM 752 C CA . GLU A 1 98 ? 16.453 17.687 -10.581 1.00 62.12 98 GLU A CA 1
ATOM 753 C C . GLU A 1 98 ? 14.954 17.807 -10.916 1.00 62.12 98 GLU A C 1
ATOM 755 O O . GLU A 1 98 ? 14.123 18.166 -10.078 1.00 62.12 98 GLU A O 1
ATOM 760 N N . LYS A 1 99 ? 14.574 17.488 -12.159 1.00 71.50 99 LYS A N 1
ATOM 761 C CA . LYS A 1 99 ? 13.164 17.393 -12.568 1.00 71.50 99 LYS A CA 1
ATOM 762 C C . LYS A 1 99 ? 12.657 15.963 -12.406 1.00 71.50 99 LYS A C 1
ATOM 764 O O . LYS A 1 99 ? 13.019 15.057 -13.161 1.00 71.50 99 LYS A O 1
ATOM 769 N N . ALA A 1 100 ? 11.772 15.773 -11.430 1.00 80.12 100 ALA A N 1
ATOM 770 C CA . ALA A 1 100 ? 11.007 14.545 -11.249 1.00 80.12 100 ALA A CA 1
ATOM 771 C C . ALA A 1 100 ? 9.641 14.670 -11.939 1.00 80.12 100 ALA A C 1
ATOM 773 O O . ALA A 1 100 ? 8.852 15.557 -11.619 1.00 80.12 100 ALA A O 1
ATOM 774 N N . THR A 1 101 ? 9.351 13.768 -12.875 1.00 85.25 101 THR A N 1
ATOM 775 C CA . THR A 1 101 ? 8.027 13.653 -13.504 1.00 85.25 101 THR A CA 1
ATOM 776 C C . THR A 1 101 ? 7.306 12.451 -12.908 1.00 85.25 101 THR A C 1
ATOM 778 O O . THR A 1 101 ? 7.821 11.334 -12.951 1.00 85.25 101 THR A O 1
ATOM 781 N N . ALA A 1 102 ? 6.125 12.670 -12.334 1.00 87.06 102 ALA A N 1
ATOM 782 C CA . ALA A 1 102 ? 5.291 11.605 -11.789 1.00 87.06 102 ALA A CA 1
ATOM 783 C C . ALA A 1 102 ? 4.241 11.174 -12.818 1.00 87.06 102 ALA A C 1
ATOM 785 O O . ALA A 1 102 ? 3.517 12.009 -13.362 1.00 87.06 102 ALA A O 1
ATOM 786 N N . TYR A 1 103 ? 4.141 9.870 -13.054 1.00 88.62 103 TYR A N 1
ATOM 787 C CA . TYR A 1 103 ? 3.145 9.264 -13.926 1.00 88.62 103 TYR A CA 1
ATOM 788 C C . TYR A 1 103 ? 2.114 8.535 -13.071 1.00 88.62 103 TYR A C 1
ATOM 790 O O . TYR A 1 103 ? 2.456 7.663 -12.269 1.00 88.62 103 TYR A O 1
ATOM 798 N N . SER A 1 104 ? 0.843 8.904 -13.235 1.00 87.75 104 SER A N 1
ATOM 799 C CA . SER A 1 104 ? -0.257 8.185 -12.596 1.00 87.75 104 SER A CA 1
ATOM 800 C C . SER A 1 104 ? -0.423 6.821 -13.247 1.00 87.75 104 SER A C 1
ATOM 802 O O . SER A 1 104 ? -0.417 6.714 -14.472 1.00 87.75 104 SER A O 1
ATOM 804 N N . GLY A 1 105 ? -0.638 5.800 -12.422 1.00 85.25 105 GLY A N 1
ATOM 805 C CA . GLY A 1 105 ? -1.054 4.498 -12.912 1.00 85.25 105 GLY A CA 1
ATOM 806 C C . GLY A 1 105 ? -2.438 4.564 -13.550 1.00 85.25 105 GLY A C 1
ATOM 807 O O . GLY A 1 105 ? -3.265 5.405 -13.175 1.00 85.25 105 GLY A O 1
ATOM 808 N N . VAL A 1 106 ? -2.681 3.682 -14.512 1.00 81.19 106 VAL A N 1
ATOM 809 C CA . VAL A 1 106 ? -3.983 3.511 -15.157 1.00 81.19 106 VAL A CA 1
ATOM 810 C C . VAL A 1 106 ? -4.392 2.048 -15.092 1.00 81.19 106 VAL A C 1
ATOM 812 O O . VAL A 1 106 ? -3.596 1.139 -15.307 1.00 81.19 106 VAL A O 1
ATOM 815 N N . VAL A 1 107 ? -5.660 1.821 -14.772 1.00 70.12 107 VAL A N 1
ATOM 816 C CA . VAL A 1 107 ? -6.237 0.487 -14.643 1.00 70.12 107 VAL A CA 1
ATOM 817 C C . VAL A 1 107 ? -7.443 0.418 -15.571 1.00 70.12 107 VAL A C 1
ATOM 819 O O . VAL A 1 107 ? -8.389 1.188 -15.406 1.00 70.12 107 VAL A O 1
ATOM 822 N N . ASN A 1 108 ? -7.422 -0.516 -16.521 1.00 59.34 108 ASN A N 1
ATOM 823 C CA . ASN A 1 108 ? -8.612 -0.898 -17.276 1.00 59.34 108 ASN A CA 1
ATOM 824 C C . ASN A 1 108 ? -9.323 -2.022 -16.508 1.00 59.34 108 ASN A C 1
ATOM 826 O O . ASN A 1 108 ? -8.853 -3.158 -16.511 1.00 59.34 108 ASN A O 1
ATOM 830 N N . ILE A 1 109 ? -10.421 -1.682 -15.826 1.00 60.22 109 ILE A N 1
ATOM 831 C CA . ILE A 1 109 ? -11.371 -2.622 -15.201 1.00 60.22 109 ILE A CA 1
ATOM 832 C C . ILE A 1 109 ? -12.694 -2.591 -15.962 1.00 60.22 109 ILE A C 1
ATOM 834 O O . ILE A 1 109 ? -13.232 -1.476 -16.169 1.00 60.22 109 ILE A O 1
#

Radius of gyration: 17.83 Å; chains: 1; bounding box: 40×36×48 Å

pLDDT: mean 84.44, std 12.01, range [45.41, 96.56]

Sequence (109 aa):
MATYKRQHYLLMTTDPVHIGTGGYRLGRVDNSIVREPGTRIPKIPGTSLHGAARSYAAQLYETPEAAGQSQDKVANPDQNPVCYTFGYIKRNQGGDEEKATAYSGVVNI

Secondary structure (DSSP, 8-state):
-------------SS----B-TTS---SSSSPBPB-TTT--B---HHHHHHHHHHHHHHHTT-GGGGSS--TTSS-TTT-HHHHHH-EEEEE--SSS-EEEEE------

=== Feature glossary ===
The record interleaves many kinds of information about one protein. Here is each kind framed as the question it answers.

Q: What does the local fold look like, residue by residue?
A: A 3Di character summarizes, for each residue, the relative orientation of the Cα frame of its nearest spatial neighbor. Because it encodes fold topology rather than chemistry, 3Di alignments detect remote structural similarity that sequence alignment misses.

Q: Which residues are in helices, strands, or loops?
A: Secondary structure is the local, repeating backbone conformation. DSSP classifies it into eight states by reading the hydrogen-bond network: three helix types (H, G, I), two β types (E, B), two non-regular types (T, S), and unstructured coil (-).

Q: How big and how compact is the whole molecule?
A: Three whole-structure scalars: the radius of gyration (RMS distance of Cα from centroid, in Å), the count of Cα–Cα contacts (pairs closer than 8 Å and separated by more than four residues in sequence — i.e. tertiary, not local, contacts), and the bounding-box dimensions. Together they distinguish compact globular folds from extended fibres or disordered chains.

Q: How confident is the AlphaFold model at each residue?
A: For AlphaFold models, the B-factor field carries pLDDT — the model's own estimate of local accuracy on a 0–100 scale. Regions with pLDDT<50 should be treated as essentially unmodeled; they often correspond to intrinsically disordered segments.

Q: What family and function is it annotated with?
A: Functional annotations link the protein to curated databases. InterPro entries identify conserved domains and families by matching the sequence against member-database signatures (Pfam, PROSITE, CDD, …). Gene Ontology (GO) terms describe molecular function, biological process, and cellular component in a controlled vocabulary. CATH places the structure in a hierarchical fold classification (Class/Architecture/Topology/Homologous-superfamily). The organism is the source species.

Q: What known structures does this most resemble?
A: Nearest PDB neighbors are the top structural matches found by Foldseek when searching this structure against the entire Protein Data Bank. Each hit reports a TM-score (0 to 1; >0.5 almost always implies the same fold) and an E-value. These are *structural* homologs — they may share no detectable sequence similarity.

Q: Which residues are buried vs exposed?
A: Solvent-accessible surface area (SASA) is the area in Å² traced out by the centre of a 1.4 Å probe sphere (a water molecule) rolled over the protein's van der Waals surface (Shrake–Rupley / Lee–Richards construction). Buried residues have near-zero SASA; fully exposed residues can exceed 200 Å². The total SASA scales roughly with the number of surface residues.

Q: What are the backbone torsion angles?
A: φ (phi) and ψ (psi) are the two rotatable backbone dihedrals per residue: φ is the C(i-1)–N–Cα–C torsion, ψ is the N–Cα–C–N(i+1) torsion, both in degrees on (−180°, 180°]. α-helical residues cluster near (−60°, −45°); β-strand residues near (−120°, +130°). A Ramachandran plot is simply a scatter of (φ, ψ) for every residue.

Q: Are the domains correctly placed relative to each other?
A: Predicted aligned error is AlphaFold's pairwise confidence. Unlike pLDDT (per-residue), PAE is per-residue-pair and captures whether two parts of the structure are correctly placed relative to each other. Units are ångströms of expected positional error.

Q: What if only a Cα trace is available?
A: P-SEA three-state annotation labels each residue as helix, strand, or coil based purely on the geometry of the Cα trace. It serves as a fallback when the full backbone (and thus DSSP) is unavailable.

Q: What is the amino-acid chain?
A: This is the polypeptide sequence — one letter per residue, N-terminus first. Length ranges from a few dozen residues for small domains to over a thousand for large multi-domain proteins.

Q: What do the rendered images show?
A: The six renders are orthographic views along the three Cartesian axes in both directions. Representation (cartoon, sticks, or surface) and color scheme (sequence-rainbow or by-chain) vary across proteins so the training set covers all the common visualization conventions.

Q: What do the diagnostic plots show?
A: Plot images: a contact map (which residues are close in 3D, as an N×N binary image), a Ramachandran scatter (backbone torsion angles, revealing secondary-structure composition at a glance), and — for AlphaFold structures — a P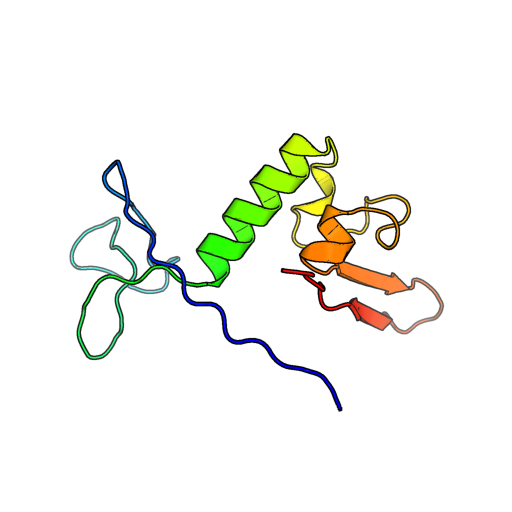AE heatmap (pairwise prediction confidence).

Q: How mobile is each atom in the crystal?
A: B-factor (Debye–Waller factor) reflects atomic displacement in the crystal lattice. It is an experimental observable (units Å²), not a prediction; low values mean the atom is pinned down, high values mean it moves or is heterogeneous across the crystal.

Q: Where is each backbone atom in 3D?
A: The mmCIF table is the protein's shape written out atom by atom. For each backbone N, Cα, C, and carbonyl O, it records an (x, y, z) coordinate triple in Å plus the residue type, chain letter, and residue number.